Protein AF-D3SVH3-F1 (afdb_monomer)

Organism: Natrialba magadii (strain ATCC 43099 / DSM 3394 / CCM 3739 / CIP 104546 / IAM 13178 / JCM 8861 / NBRC 102185 / NCIMB 2190 / MS3) (NCBI:txid547559)

Radius of gyration: 14.55 Å; Cα contacts (8 Å, |Δi|>4): 60; chains: 1; bounding box: 32×17×46 Å

Sequence (60 aa):
MSKTHISIIGLHISIVGGLLMIDSHLSGVEPPTFSFFMIIIGLAITIGTLLPYLGYTTKK

Structure (mmCIF, N/CA/C/O backbone):
data_AF-D3SVH3-F1
#
_entry.id   AF-D3SVH3-F1
#
loop_
_atom_site.group_PDB
_atom_site.id
_atom_site.type_symbol
_atom_site.label_atom_id
_atom_site.label_alt_id
_atom_site.label_comp_id
_atom_site.label_asym_id
_atom_site.label_entity_id
_atom_site.label_seq_id
_atom_site.pdbx_PDB_ins_code
_atom_site.Cartn_x
_atom_site.Cartn_y
_atom_site.Cartn_z
_atom_site.occupancy
_atom_site.B_iso_or_equiv
_atom_site.auth_seq_id
_atom_site.auth_comp_id
_atom_site.auth_asym_id
_atom_site.auth_atom_id
_atom_site.pdbx_PDB_model_num
ATOM 1 N N . MET A 1 1 ? -19.318 -0.990 8.282 1.00 59.56 1 MET A N 1
ATOM 2 C CA . MET A 1 1 ? -18.202 -1.896 7.918 1.00 59.56 1 MET A CA 1
ATOM 3 C C . MET A 1 1 ? -17.408 -2.245 9.168 1.00 59.56 1 MET A C 1
ATOM 5 O O . MET A 1 1 ? -17.1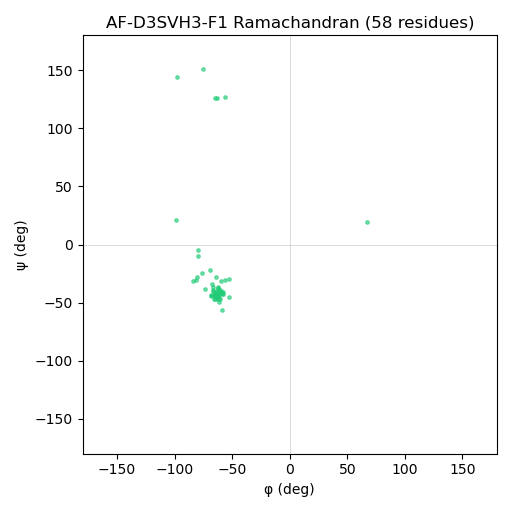99 -1.358 9.986 1.00 59.56 1 MET A O 1
ATOM 9 N N . SER A 1 2 ? -16.997 -3.505 9.349 1.00 76.56 2 SER A N 1
ATOM 10 C CA . SER A 1 2 ? -16.194 -3.896 10.523 1.00 76.56 2 SER A CA 1
ATOM 11 C C . SER A 1 2 ? -14.738 -3.428 10.370 1.00 76.56 2 SER A C 1
ATOM 13 O O . SER A 1 2 ? -14.236 -3.329 9.251 1.00 76.56 2 SER A O 1
ATOM 15 N N . LYS A 1 3 ? -14.044 -3.159 11.485 1.00 72.75 3 LYS A N 1
ATOM 16 C CA . LYS A 1 3 ? -12.634 -2.718 11.492 1.00 72.75 3 LYS A CA 1
ATOM 17 C C . LYS A 1 3 ? -11.703 -3.704 10.768 1.00 72.75 3 LYS A C 1
ATOM 19 O O . LYS A 1 3 ? -10.749 -3.284 10.123 1.00 72.75 3 LYS A O 1
ATOM 24 N N . THR A 1 4 ? -12.036 -4.996 10.796 1.00 78.81 4 THR A N 1
ATOM 25 C CA . THR A 1 4 ? -11.344 -6.057 10.052 1.00 78.81 4 THR A CA 1
ATOM 26 C C . THR A 1 4 ? -11.401 -5.833 8.542 1.00 78.81 4 THR A C 1
ATOM 28 O O . THR A 1 4 ? -10.398 -6.018 7.865 1.00 78.81 4 THR A O 1
ATOM 31 N N . HIS A 1 5 ? -12.535 -5.369 8.006 1.00 85.50 5 HIS A N 1
ATOM 32 C CA . HIS A 1 5 ? -12.665 -5.097 6.570 1.00 85.50 5 HIS A CA 1
ATOM 33 C C . HIS A 1 5 ? -11.735 -3.966 6.127 1.00 85.50 5 HIS A C 1
ATOM 35 O O . HIS A 1 5 ? -11.088 -4.074 5.094 1.00 85.50 5 HIS A O 1
ATOM 41 N 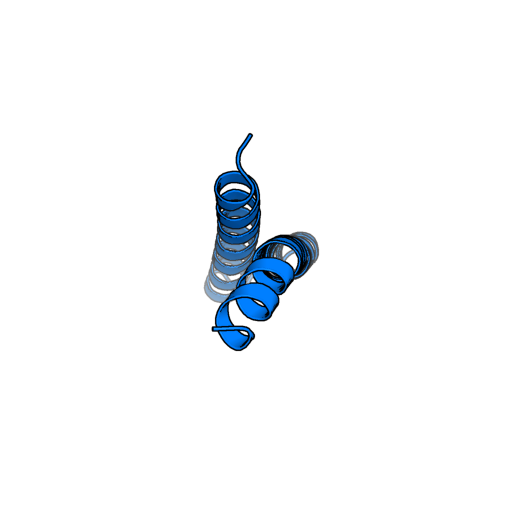N . ILE A 1 6 ? -11.619 -2.905 6.931 1.00 84.19 6 ILE A N 1
ATOM 42 C CA . ILE A 1 6 ? -10.741 -1.765 6.627 1.00 84.19 6 ILE A CA 1
ATOM 43 C C . ILE A 1 6 ? -9.268 -2.196 6.668 1.00 84.19 6 ILE A C 1
ATOM 45 O O . ILE A 1 6 ? -8.490 -1.807 5.801 1.00 84.19 6 ILE A O 1
ATOM 49 N N . SER A 1 7 ? -8.903 -3.053 7.625 1.00 86.31 7 SER A N 1
ATOM 50 C CA . SER A 1 7 ? -7.559 -3.634 7.714 1.00 86.31 7 SER A CA 1
ATOM 51 C C . SER A 1 7 ? -7.219 -4.493 6.489 1.00 86.31 7 SER A C 1
ATOM 53 O O . SER A 1 7 ? -6.155 -4.334 5.898 1.00 86.31 7 SER A O 1
ATOM 55 N N . ILE A 1 8 ? -8.158 -5.332 6.034 1.00 89.00 8 ILE A N 1
ATOM 56 C CA . ILE A 1 8 ? -7.995 -6.153 4.824 1.00 89.00 8 ILE A CA 1
ATOM 57 C C . ILE A 1 8 ? -7.854 -5.275 3.575 1.00 89.00 8 ILE A C 1
ATOM 59 O O . ILE A 1 8 ? -7.020 -5.572 2.723 1.00 89.00 8 ILE A O 1
ATOM 63 N N . ILE A 1 9 ? -8.628 -4.191 3.464 1.00 91.31 9 ILE A N 1
ATOM 64 C CA . ILE A 1 9 ? -8.530 -3.241 2.345 1.00 91.31 9 ILE A CA 1
ATOM 65 C C . ILE A 1 9 ? -7.153 -2.563 2.332 1.00 91.31 9 ILE A C 1
ATOM 67 O O . ILE A 1 9 ? -6.511 -2.522 1.284 1.00 91.31 9 ILE A O 1
ATOM 71 N N . GLY A 1 10 ? -6.669 -2.086 3.484 1.00 88.31 10 GLY A N 1
ATOM 72 C CA . GLY A 1 10 ? -5.323 -1.514 3.601 1.00 88.31 10 GLY A CA 1
ATOM 73 C C . GLY A 1 10 ? -4.236 -2.508 3.182 1.00 88.31 10 GLY A C 1
ATOM 74 O O . GLY A 1 10 ? -3.333 -2.159 2.418 1.00 88.31 10 GLY A O 1
ATOM 75 N N . LEU A 1 11 ? -4.375 -3.766 3.604 1.00 92.19 11 LEU A N 1
ATOM 76 C CA . LEU A 1 11 ? -3.445 -4.835 3.260 1.00 92.19 11 LEU A CA 1
ATOM 77 C C . LEU A 1 11 ? -3.448 -5.109 1.751 1.00 92.19 11 LEU A C 1
ATOM 79 O O . LEU A 1 11 ? -2.383 -5.198 1.146 1.00 92.19 11 LEU A O 1
ATOM 83 N N . HIS A 1 12 ? -4.627 -5.177 1.127 1.00 92.94 12 HIS A N 1
ATOM 84 C CA . HIS A 1 12 ? -4.752 -5.371 -0.321 1.00 92.94 12 HIS A CA 1
ATOM 85 C C . HIS A 1 12 ? -4.094 -4.233 -1.105 1.00 92.94 12 HIS A C 1
ATOM 87 O O . HIS A 1 12 ? -3.321 -4.501 -2.021 1.00 92.94 12 HIS A O 1
ATOM 93 N N . ILE A 1 13 ? -4.346 -2.974 -0.730 1.00 91.38 13 ILE A N 1
ATOM 94 C CA . ILE A 1 13 ? -3.740 -1.807 -1.392 1.00 91.38 13 ILE A CA 1
ATOM 95 C C . ILE A 1 13 ? -2.210 -1.876 -1.310 1.00 91.38 13 ILE A C 1
ATOM 97 O O . ILE A 1 13 ? -1.529 -1.633 -2.308 1.00 91.38 13 ILE A O 1
ATOM 101 N N . SER A 1 14 ? -1.674 -2.256 -0.145 1.00 92.56 14 SER A N 1
ATOM 102 C CA . SER A 1 14 ? -0.229 -2.360 0.059 1.00 92.56 14 SER A CA 1
ATOM 103 C C . SER A 1 14 ? 0.402 -3.471 -0.789 1.00 92.56 14 SER A C 1
ATOM 105 O O . SER A 1 14 ? 1.414 -3.247 -1.452 1.00 92.56 14 SER A O 1
ATOM 107 N N . ILE A 1 15 ? -0.235 -4.647 -0.839 1.00 93.19 15 ILE A N 1
ATOM 108 C CA . ILE A 1 15 ? 0.230 -5.790 -1.639 1.00 93.19 15 ILE A CA 1
ATOM 109 C C . ILE A 1 15 ? 0.202 -5.462 -3.134 1.00 93.19 15 ILE A C 1
ATOM 111 O O . ILE A 1 15 ? 1.166 -5.753 -3.837 1.00 93.19 15 ILE A O 1
ATOM 115 N N . VAL A 1 16 ? -0.866 -4.824 -3.623 1.00 94.06 16 VAL A N 1
ATOM 116 C CA . VAL A 1 16 ? -0.971 -4.423 -5.034 1.00 94.06 16 VAL A CA 1
ATOM 117 C C . VAL A 1 16 ? 0.127 -3.423 -5.401 1.00 94.06 16 VAL A C 1
ATOM 119 O O . VAL A 1 16 ? 0.789 -3.605 -6.420 1.00 94.06 16 VAL A O 1
ATOM 122 N N . GLY A 1 17 ? 0.386 -2.417 -4.559 1.00 90.12 17 GLY A N 1
ATOM 123 C CA . GLY A 1 17 ? 1.500 -1.485 -4.771 1.00 90.12 17 GLY A CA 1
ATOM 124 C C . GLY A 1 17 ? 2.862 -2.190 -4.801 1.00 90.12 17 GLY A C 1
ATOM 125 O O . GLY A 1 17 ? 3.698 -1.889 -5.653 1.00 90.12 17 GLY A O 1
ATOM 126 N N . GLY A 1 18 ? 3.061 -3.177 -3.923 1.00 91.44 18 GLY A N 1
ATOM 127 C CA . GLY A 1 18 ? 4.270 -4.004 -3.884 1.00 91.44 18 GLY A CA 1
ATOM 128 C C . GLY A 1 18 ? 4.467 -4.818 -5.159 1.00 91.44 18 GLY A C 1
ATOM 129 O O . GLY A 1 18 ? 5.558 -4.817 -5.726 1.00 91.44 18 GLY A O 1
ATOM 130 N N . LEU A 1 19 ? 3.406 -5.461 -5.647 1.00 91.88 19 LEU A N 1
ATOM 131 C CA . LEU A 1 19 ? 3.441 -6.231 -6.890 1.00 91.88 19 LEU A CA 1
ATOM 132 C C . LEU A 1 19 ? 3.774 -5.353 -8.097 1.00 91.88 19 LEU A C 1
ATOM 134 O O . LEU A 1 19 ? 4.630 -5.732 -8.888 1.00 91.88 19 LEU A O 1
ATOM 138 N N . LEU A 1 20 ? 3.172 -4.165 -8.208 1.00 89.81 20 LEU A N 1
ATOM 139 C CA . LEU A 1 20 ? 3.482 -3.221 -9.289 1.00 89.81 20 LEU A CA 1
ATOM 140 C C . LEU A 1 20 ? 4.940 -2.744 -9.242 1.00 89.81 20 LEU A C 1
ATOM 142 O O . LEU A 1 20 ? 5.568 -2.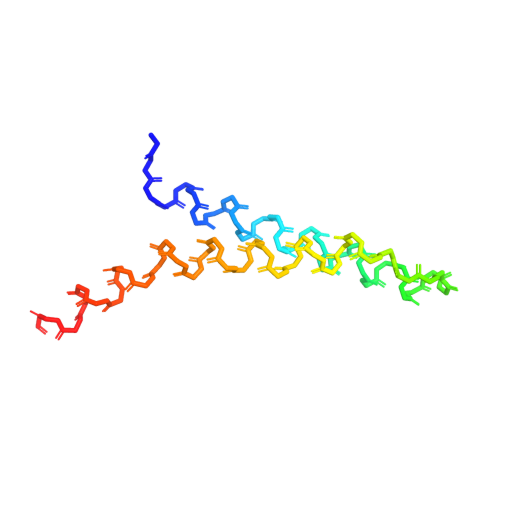563 -10.282 1.00 89.81 20 LEU A O 1
ATOM 146 N N . MET A 1 21 ? 5.493 -2.553 -8.043 1.00 89.50 21 MET A N 1
ATOM 147 C CA . MET A 1 21 ? 6.895 -2.170 -7.876 1.00 89.50 21 MET A CA 1
ATOM 148 C C . MET A 1 21 ? 7.844 -3.307 -8.287 1.00 89.50 21 MET A C 1
ATOM 150 O O . MET A 1 21 ? 8.810 -3.068 -9.012 1.00 89.50 21 MET A O 1
ATOM 154 N N . ILE A 1 22 ? 7.546 -4.548 -7.895 1.00 91.25 22 ILE A N 1
ATOM 155 C CA . ILE A 1 22 ? 8.314 -5.730 -8.315 1.00 91.25 22 ILE A CA 1
ATOM 156 C C . ILE A 1 22 ? 8.248 -5.898 -9.837 1.00 91.25 22 ILE A C 1
ATOM 158 O O . ILE A 1 22 ? 9.283 -6.086 -10.471 1.00 91.25 22 ILE A O 1
ATOM 162 N N . ASP A 1 23 ? 7.057 -5.780 -10.422 1.00 90.19 23 ASP A N 1
ATOM 163 C CA . ASP A 1 23 ? 6.840 -5.911 -11.864 1.00 90.19 23 ASP A CA 1
ATOM 164 C C . ASP A 1 23 ? 7.610 -4.849 -12.662 1.00 90.19 23 ASP A C 1
ATOM 166 O O . ASP A 1 23 ? 8.289 -5.174 -13.637 1.00 90.19 23 ASP A O 1
ATOM 170 N N . SER A 1 24 ? 7.612 -3.596 -12.193 1.00 88.19 24 SER A N 1
ATOM 171 C CA . SER A 1 24 ? 8.402 -2.526 -12.818 1.00 88.19 24 SER A CA 1
ATOM 172 C C . SER A 1 24 ? 9.910 -2.792 -12.758 1.00 88.19 24 SER A C 1
ATOM 174 O O . SER A 1 24 ? 10.602 -2.629 -13.763 1.00 88.19 24 SER A O 1
ATOM 176 N N . HIS A 1 25 ? 10.417 -3.304 -11.629 1.00 87.88 25 HIS A N 1
ATOM 177 C CA . HIS A 1 25 ? 11.821 -3.690 -11.501 1.00 87.88 25 HIS A CA 1
ATOM 178 C C . HIS A 1 25 ? 12.198 -4.877 -12.391 1.00 87.88 25 HIS A C 1
ATOM 180 O O . HIS A 1 25 ? 13.268 -4.856 -12.998 1.00 87.88 25 HIS A O 1
ATOM 186 N N . LEU A 1 26 ? 11.330 -5.884 -12.506 1.00 90.38 26 LEU A N 1
ATOM 187 C CA . LE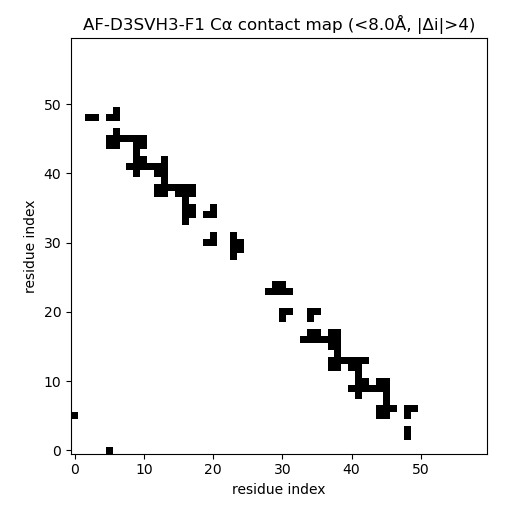U A 1 26 ? 11.545 -7.028 -13.396 1.00 90.38 26 LEU A CA 1
ATOM 188 C C . LEU A 1 26 ? 11.491 -6.629 -14.874 1.00 90.38 26 LEU A C 1
ATOM 190 O O . LEU A 1 26 ? 12.240 -7.169 -15.685 1.00 90.38 26 LEU A O 1
ATOM 194 N N . SER A 1 27 ? 10.645 -5.658 -15.213 1.00 89.81 27 SER A N 1
ATOM 195 C CA . SER A 1 27 ? 10.493 -5.137 -16.573 1.00 89.81 27 SER A CA 1
ATOM 196 C C . SER A 1 27 ? 11.589 -4.142 -16.972 1.00 89.81 27 SER A C 1
ATOM 198 O O . SER A 1 27 ? 11.620 -3.697 -18.118 1.00 89.81 27 SER A O 1
ATOM 200 N N . GLY A 1 28 ? 12.486 -3.770 -16.050 1.00 85.62 28 GLY A N 1
ATOM 201 C CA . GLY A 1 28 ? 13.531 -2.773 -16.295 1.00 85.62 28 GLY A CA 1
ATOM 202 C C . GLY A 1 28 ? 12.993 -1.355 -16.517 1.00 85.62 28 GLY A C 1
ATOM 203 O O . GLY A 1 28 ? 13.693 -0.518 -17.084 1.00 85.62 28 GLY A O 1
ATOM 204 N N . VAL A 1 29 ? 11.756 -1.087 -16.091 1.00 83.94 29 VAL A N 1
ATOM 205 C CA . VAL A 1 29 ? 11.107 0.227 -16.176 1.00 83.94 29 VAL A CA 1
ATOM 206 C C . VAL A 1 29 ? 11.251 0.924 -14.826 1.00 83.94 29 VAL A C 1
ATOM 208 O O . VAL A 1 29 ? 11.201 0.277 -13.778 1.00 83.94 29 VAL A O 1
ATOM 211 N N . GLU A 1 30 ? 11.437 2.245 -14.825 1.00 82.06 30 GLU A N 1
ATOM 212 C CA . GLU A 1 30 ? 11.481 2.995 -13.570 1.00 82.06 30 GLU A CA 1
ATOM 213 C C . GLU A 1 30 ? 10.200 2.754 -12.756 1.00 82.06 30 GLU A C 1
ATOM 215 O O . GLU A 1 30 ? 9.092 2.919 -13.282 1.00 82.06 30 GLU A O 1
ATOM 220 N N . PRO A 1 31 ? 10.328 2.350 -11.478 1.00 76.31 31 PRO A N 1
ATOM 221 C CA . PRO A 1 31 ? 9.174 2.067 -10.651 1.00 76.31 31 PRO A CA 1
ATOM 222 C C . PRO A 1 31 ? 8.351 3.343 -10.465 1.00 76.31 31 PRO A C 1
ATOM 224 O O . PRO A 1 31 ? 8.884 4.362 -10.013 1.00 76.31 31 PRO A O 1
ATOM 227 N N . PRO A 1 32 ? 7.044 3.318 -10.770 1.00 79.81 32 PRO A N 1
ATOM 228 C CA . PRO A 1 32 ? 6.213 4.492 -10.599 1.00 79.81 32 PRO A CA 1
ATOM 229 C C . PRO A 1 32 ? 6.123 4.841 -9.112 1.00 79.81 32 PRO A C 1
ATOM 231 O O . PRO A 1 32 ? 5.708 4.025 -8.286 1.00 79.81 32 PRO A O 1
ATOM 234 N N . THR A 1 33 ? 6.454 6.089 -8.770 1.00 86.12 33 THR A N 1
ATOM 235 C CA . THR A 1 33 ? 6.420 6.620 -7.394 1.00 86.12 33 THR A CA 1
ATOM 236 C C . THR A 1 33 ? 5.065 6.392 -6.715 1.00 86.12 33 THR A C 1
ATOM 238 O O . THR A 1 33 ? 4.984 6.202 -5.504 1.00 86.12 33 THR A O 1
ATOM 241 N N . PHE A 1 34 ? 3.988 6.351 -7.504 1.00 86.25 34 PHE A N 1
ATOM 242 C CA . PHE A 1 34 ? 2.642 6.028 -7.041 1.00 86.25 34 PHE A CA 1
ATOM 243 C C . PHE A 1 34 ? 2.548 4.645 -6.371 1.00 86.25 34 PHE A C 1
ATOM 245 O O . PHE A 1 34 ? 1.931 4.532 -5.313 1.00 86.25 34 PHE A O 1
ATOM 252 N N . SER A 1 35 ? 3.213 3.619 -6.912 1.00 86.25 35 SER A N 1
ATOM 253 C CA . SER A 1 35 ? 3.232 2.269 -6.328 1.00 86.25 35 SER A CA 1
ATOM 254 C C . SER A 1 35 ? 3.864 2.263 -4.939 1.00 86.25 35 SER A C 1
ATOM 256 O O . SER A 1 35 ? 3.362 1.602 -4.032 1.00 86.25 35 SER A O 1
ATOM 258 N N . PHE A 1 36 ? 4.907 3.070 -4.730 1.00 88.38 36 PHE A N 1
ATOM 259 C CA . PHE A 1 36 ? 5.520 3.231 -3.414 1.00 88.38 36 PHE A CA 1
ATOM 260 C C . PHE A 1 36 ? 4.555 3.876 -2.406 1.00 88.38 36 PHE A C 1
ATOM 262 O O . PHE A 1 36 ? 4.405 3.386 -1.286 1.00 88.38 36 PHE A O 1
ATOM 269 N N . PHE A 1 37 ? 3.823 4.921 -2.806 1.00 90.69 37 PHE A N 1
ATOM 270 C CA . PHE A 1 37 ? 2.794 5.521 -1.949 1.00 90.69 37 PHE A CA 1
ATOM 271 C C . PHE A 1 37 ? 1.662 4.541 -1.611 1.00 90.69 37 PHE A C 1
ATOM 273 O O . PHE A 1 37 ? 1.207 4.522 -0.465 1.00 90.69 37 PHE A O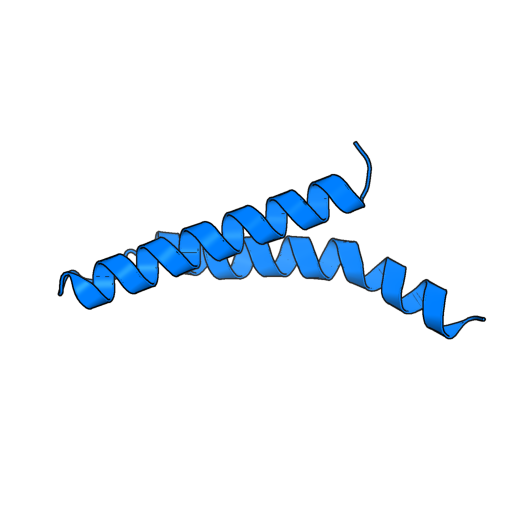 1
ATOM 280 N N . MET A 1 38 ? 1.240 3.696 -2.558 1.00 89.94 38 MET A N 1
ATOM 281 C CA . MET A 1 38 ? 0.242 2.648 -2.305 1.00 89.94 38 MET A CA 1
ATOM 282 C C . MET A 1 38 ? 0.710 1.662 -1.227 1.00 89.94 38 MET A C 1
ATOM 284 O O . MET A 1 38 ? -0.071 1.326 -0.333 1.00 89.94 38 MET A O 1
ATOM 288 N N . ILE A 1 39 ? 1.986 1.256 -1.262 1.00 91.06 39 ILE A N 1
ATOM 289 C CA . ILE A 1 39 ? 2.583 0.390 -0.236 1.00 91.06 39 ILE A CA 1
ATOM 290 C C . ILE A 1 39 ? 2.473 1.055 1.136 1.00 91.06 39 ILE A C 1
ATOM 292 O O . ILE A 1 39 ? 1.880 0.468 2.043 1.00 91.06 39 ILE A O 1
ATOM 296 N N . ILE A 1 40 ? 2.995 2.278 1.278 1.00 92.44 40 ILE A N 1
ATOM 297 C CA . ILE A 1 40 ? 3.088 2.985 2.565 1.00 92.44 40 ILE A CA 1
ATOM 298 C C . ILE A 1 40 ? 1.704 3.301 3.145 1.00 92.44 40 ILE A C 1
ATOM 300 O O . ILE A 1 40 ? 1.454 3.034 4.322 1.00 92.44 40 ILE A O 1
ATOM 304 N N . ILE A 1 41 ? 0.785 3.830 2.335 1.00 92.12 4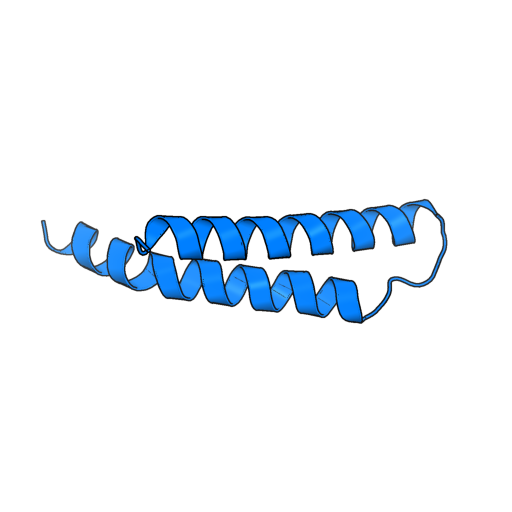1 ILE A N 1
ATOM 305 C CA . ILE A 1 41 ? -0.559 4.213 2.792 1.00 92.12 41 ILE A CA 1
ATOM 306 C C . ILE A 1 41 ? -1.375 2.971 3.165 1.00 92.12 41 ILE A C 1
ATOM 308 O O . ILE A 1 41 ? -2.011 2.951 4.221 1.00 92.12 41 ILE A O 1
ATOM 312 N N . GLY A 1 42 ? -1.326 1.915 2.346 1.00 89.00 42 GLY A N 1
ATOM 313 C CA . GLY A 1 42 ? -2.005 0.656 2.650 1.00 89.00 42 GLY A CA 1
ATOM 314 C C . GLY A 1 42 ? -1.509 0.040 3.962 1.00 89.00 42 GLY A C 1
ATOM 315 O O . GLY A 1 42 ? -2.311 -0.377 4.806 1.00 89.00 42 GLY A O 1
ATOM 316 N N . LEU A 1 43 ? -0.193 0.073 4.196 1.00 90.62 43 LEU A N 1
ATOM 317 C CA . LEU A 1 43 ? 0.409 -0.418 5.436 1.00 90.62 43 LEU A CA 1
ATOM 318 C C . LEU A 1 43 ? -0.002 0.436 6.645 1.00 90.62 43 LEU A C 1
ATOM 320 O O . LEU A 1 43 ? -0.382 -0.110 7.680 1.00 90.62 43 LEU A O 1
ATOM 324 N N . ALA A 1 44 ? 0.001 1.765 6.509 1.00 90.94 44 ALA A N 1
ATOM 325 C CA . ALA A 1 44 ? -0.402 2.687 7.572 1.00 90.94 44 ALA A CA 1
ATOM 326 C C . ALA A 1 44 ? -1.866 2.481 7.998 1.00 90.94 44 ALA A C 1
ATOM 328 O O . ALA A 1 44 ? -2.162 2.436 9.193 1.00 90.94 44 ALA A O 1
ATOM 329 N N . ILE A 1 45 ? -2.776 2.281 7.039 1.00 89.25 45 ILE A N 1
ATOM 330 C CA . ILE A 1 45 ? -4.192 1.975 7.309 1.00 89.25 45 ILE A CA 1
ATOM 331 C C . ILE A 1 45 ? -4.327 0.622 8.020 1.00 89.25 45 ILE A C 1
ATOM 333 O O . ILE A 1 45 ? -5.078 0.489 8.993 1.00 89.25 45 ILE A O 1
ATOM 337 N N . THR A 1 46 ? -3.577 -0.381 7.566 1.00 88.94 46 THR A N 1
ATOM 338 C CA . THR A 1 46 ? -3.574 -1.727 8.158 1.00 88.94 46 THR A CA 1
ATOM 339 C C . THR A 1 46 ? -3.099 -1.687 9.607 1.00 88.94 46 THR A C 1
ATOM 341 O O . THR A 1 46 ? -3.790 -2.182 10.497 1.00 88.94 46 THR A O 1
ATOM 344 N N . ILE A 1 47 ? -1.968 -1.030 9.874 1.00 87.81 47 ILE A N 1
ATOM 345 C CA . ILE A 1 47 ? -1.409 -0.896 11.223 1.00 87.81 47 ILE A CA 1
ATOM 346 C C . ILE A 1 47 ? -2.332 -0.058 12.106 1.00 87.81 47 ILE A C 1
ATOM 348 O O . ILE A 1 47 ? -2.652 -0.487 13.209 1.00 87.81 47 ILE A O 1
ATOM 352 N N . GLY A 1 48 ? -2.821 1.090 11.632 1.00 86.19 48 GLY A N 1
ATOM 353 C CA . GLY A 1 48 ? -3.709 1.960 12.410 1.00 86.19 48 GLY A CA 1
ATOM 354 C C . GLY A 1 48 ? -5.014 1.275 12.827 1.00 86.19 48 GLY A C 1
ATOM 355 O O . GLY A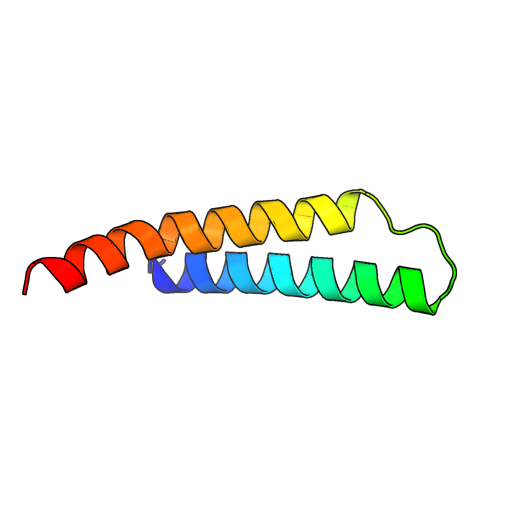 1 48 ? -5.544 1.542 13.906 1.00 86.19 48 GLY A O 1
ATOM 356 N N . THR A 1 49 ? -5.511 0.340 12.014 1.00 86.06 49 THR A N 1
ATOM 357 C CA . THR A 1 49 ? -6.700 -0.456 12.346 1.00 86.06 49 THR A CA 1
ATOM 358 C C . THR A 1 49 ? -6.405 -1.641 13.269 1.00 86.06 49 THR A C 1
ATOM 360 O O . THR A 1 49 ? -7.267 -1.980 14.081 1.00 86.06 49 THR A O 1
ATOM 363 N N . LEU A 1 50 ? -5.205 -2.233 13.206 1.00 81.62 50 LEU A N 1
ATOM 364 C CA . LEU A 1 50 ? -4.755 -3.349 14.057 1.00 81.62 50 LEU A CA 1
ATOM 365 C C . LEU A 1 50 ? -4.199 -2.918 15.424 1.00 81.62 50 LEU A C 1
ATOM 367 O O . LEU A 1 50 ? -4.357 -3.647 16.402 1.00 81.62 50 LEU A O 1
ATOM 371 N N . LEU A 1 51 ? -3.586 -1.739 15.531 1.00 81.12 51 LEU A N 1
ATOM 372 C CA . LEU A 1 51 ? -2.990 -1.214 16.764 1.00 81.12 51 LEU A CA 1
ATOM 373 C C . LEU A 1 51 ? -3.953 -1.223 17.973 1.00 81.12 51 LEU A C 1
ATOM 375 O O . LEU A 1 51 ? -3.562 -1.703 19.040 1.00 81.12 51 LEU A O 1
ATOM 379 N N . PRO A 1 52 ? -5.227 -0.794 17.846 1.00 74.38 52 PRO A N 1
ATOM 380 C CA . PRO A 1 52 ? -6.178 -0.907 18.947 1.00 74.38 52 PRO A CA 1
ATOM 381 C C . PRO A 1 52 ? -6.579 -2.357 19.268 1.00 74.38 52 PRO A C 1
ATOM 383 O O . PRO A 1 52 ? -6.995 -2.611 20.393 1.00 74.38 52 PRO A O 1
ATOM 386 N N . TYR A 1 53 ? -6.438 -3.322 18.350 1.00 70.50 53 TYR A N 1
ATOM 387 C CA . TYR A 1 53 ? -6.663 -4.745 18.659 1.00 70.50 53 TYR A CA 1
ATOM 388 C C . TYR A 1 53 ? -5.522 -5.340 19.496 1.00 70.50 53 TYR A C 1
ATOM 390 O O . TYR A 1 53 ? -5.784 -6.094 20.433 1.00 70.50 53 TYR A O 1
ATOM 398 N N . LEU A 1 54 ? -4.270 -4.957 19.222 1.00 65.44 54 LEU A N 1
ATOM 399 C CA . LEU A 1 54 ? -3.106 -5.380 20.013 1.00 65.44 54 LEU A CA 1
ATOM 400 C C . LEU A 1 54 ? -3.138 -4.807 21.442 1.00 65.44 54 LEU A C 1
ATOM 402 O O . LEU A 1 54 ? -2.824 -5.506 22.400 1.00 65.44 54 LEU A O 1
ATOM 406 N N . GLY A 1 55 ? -3.606 -3.569 21.620 1.00 61.16 55 GLY A N 1
ATOM 407 C CA . GLY A 1 55 ? -3.782 -2.978 22.954 1.00 61.16 55 GLY A CA 1
ATOM 408 C C . GLY A 1 55 ? -4.822 -3.698 23.828 1.00 61.16 55 GLY A C 1
ATOM 409 O O . GLY A 1 55 ? -4.699 -3.706 25.053 1.00 61.16 55 GLY A O 1
ATOM 410 N N . TYR A 1 56 ? -5.825 -4.336 23.216 1.00 53.62 56 TYR A N 1
ATOM 411 C CA . TYR A 1 56 ? -6.845 -5.113 23.928 1.00 53.62 56 TYR A CA 1
ATOM 412 C C . TYR A 1 56 ? -6.368 -6.521 24.318 1.00 53.62 56 TYR A 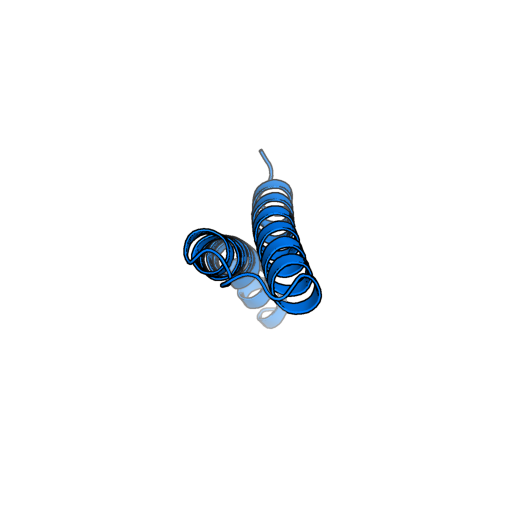C 1
ATOM 414 O O . TYR A 1 56 ? -6.839 -7.044 25.326 1.00 53.62 56 TYR A O 1
ATOM 422 N N . THR A 1 57 ? -5.431 -7.130 23.578 1.00 53.62 57 THR A N 1
ATOM 423 C CA . THR A 1 57 ? -4.927 -8.476 23.914 1.00 53.62 57 THR A CA 1
ATOM 424 C C . THR A 1 57 ? -3.957 -8.482 25.098 1.00 53.62 57 THR A C 1
ATOM 426 O O . THR A 1 57 ? -3.863 -9.490 25.785 1.00 53.62 57 THR A O 1
ATOM 429 N N . THR A 1 58 ? -3.279 -7.362 25.374 1.00 51.84 58 THR A N 1
ATOM 430 C CA . THR A 1 58 ? -2.325 -7.216 26.495 1.00 51.84 58 THR A CA 1
ATOM 431 C C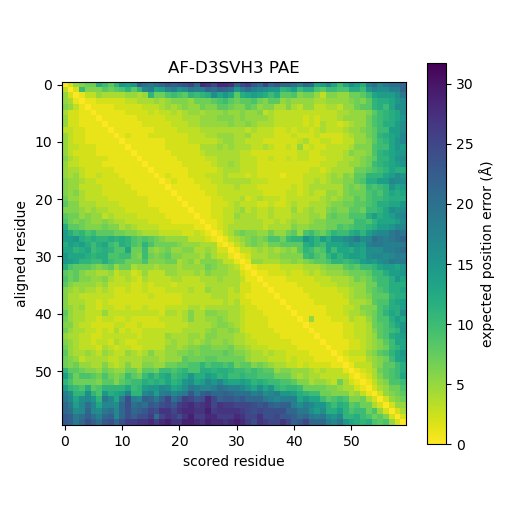 . THR A 1 58 ? -3.004 -6.969 27.852 1.00 51.84 58 THR A C 1
ATOM 433 O O . THR A 1 58 ? -2.349 -7.016 28.888 1.00 51.84 58 THR A O 1
ATOM 436 N N . LYS A 1 59 ? -4.318 -6.708 27.885 1.00 47.59 59 LYS A N 1
ATOM 437 C CA . LYS A 1 59 ? -5.079 -6.484 29.130 1.00 47.59 59 LYS A CA 1
ATOM 438 C C . LYS A 1 59 ? -5.858 -7.714 29.622 1.00 47.59 59 LYS A C 1
ATOM 440 O O . LYS A 1 59 ? -6.824 -7.542 30.366 1.00 47.59 59 LYS A O 1
ATOM 445 N N . LYS A 1 60 ? -5.485 -8.924 29.202 1.00 42.94 60 LYS A N 1
ATOM 446 C CA . LYS A 1 60 ? -6.121 -10.166 29.654 1.00 42.94 60 LYS A CA 1
ATOM 447 C C . LYS A 1 60 ? -5.140 -11.063 30.386 1.00 42.94 60 LYS A C 1
ATOM 449 O O . LYS A 1 60 ? -4.031 -11.249 29.848 1.00 42.94 60 LYS A O 1
#

Mean predicted aligned error: 6.81 Å

Solvent-accessible surface area (backbone atoms only — not comparable to full-atom values): 3159 Å² total; per-residue (Å²): 132,58,66,66,57,53,23,51,50,13,45,50,42,16,52,52,15,46,50,52,38,52,51,23,58,76,68,74,41,84,57,60,69,65,28,57,50,31,26,55,52,11,45,50,45,23,47,66,51,44,51,66,55,57,62,58,62,75,75,110

pLDDT: mean 82.71, std 12.46, range [42.94, 94.06]

Secondary structure (DSSP, 8-state):
--HHHHHHHHHHHHHHHHHHHHHHHHTTSPPPHHHHHHHHHHHHHHHHHHHHHHHHHTT-

Foldseek 3Di:
DDLVVQLVQLVVQLVVLVVQQVVCVVVVHDRPVVSVVSNVRSVVSNCVSCVVVVVVVVVD

Nearest PDB structures (foldseek):
  6h2f-assembly1_A  TM=6.813E-01  e=3.299E+00  Aeromonas hydrophila subsp. hydrophila AL09-71
  6grj-assembly1_I  TM=4.026E-01  e=6.180E+00  Aeromonas hydrophila